Protein AF-E9I3N0-F1 (afdb_monomer_lite)

Sequence (177 aa):
MLNTQIANGLELGPGLLFDRRVNALMELARTVVNWSSDCYSYFKEAERTADGYNIIDVLMDTHNLSVETAMAMAFNMQDRMLMRFVELRDEVLNGPHDKGVEIYIDALEEYTIGGILWCQETQRYRFIDGTTSGRLAYTASGFTRQARGSELSEPIDIPTIAWWWQVGERADQHSRR

InterPro domains:
  IPR008949 Isoprenoid synthase domain superfamily [G3DSA:1.10.600.10] (1-167)
  IPR008949 Isoprenoid synthase domain superfamily [SSF48576] (8-131)

pLDDT: mean 87.44, std 12.61, range [41.31, 97.81]

Organism: Daphnia pulex (NCBI:txid6669)

Secondary structure (DSSP, 8-state):
-HHHHHHTT----HHHHH-HHHHHHHHHHHHHHHHHHHHHHHHHHHHHT----SHHHHHHHHHT--HHHHHHHHHHHHHHHHHHHHHHHHHHHHS---TTHHHHHHHHHHHHHHHHHHHHHSHHHHBTTSSTTS-BS-------S----GGG-SPPS-TTTGGGGGSTHHHHHHTT-

Foldseek 3Di:
DVVLCVVVVHPDDPQCVPAVLNVLLLVLLVVLLQLLLLLLQVQLCCVPPVPQPHQQSVQCVVVVDDSVVSSVVSVLLNLLSVVLSVVSLCLAVVDDDDPCSVSSSVSSVCSNLVSNVCSLDALNRQASVSDPPHDGPDHRPDDDPDRPPPVSLQADPDVVSSCSNCDGPSVVVVVVD

Structure (mmCIF, N/CA/C/O backbone):
data_AF-E9I3N0-F1
#
_entry.id   AF-E9I3N0-F1
#
loop_
_atom_site.group_PDB
_atom_site.id
_atom_site.type_symbol
_atom_site.label_atom_id
_atom_site.label_alt_id
_atom_site.label_comp_id
_atom_site.label_asym_id
_atom_site.label_entity_id
_atom_site.label_seq_id
_atom_site.pdbx_PDB_ins_code
_atom_site.Cartn_x
_atom_site.Cartn_y
_atom_site.Cartn_z
_atom_site.occupancy
_atom_site.B_iso_or_equiv
_atom_site.auth_seq_id
_atom_site.auth_comp_id
_atom_site.auth_asym_id
_atom_site.auth_atom_id
_atom_site.pdbx_PDB_model_num
ATOM 1 N N . MET A 1 1 ? 2.987 -10.741 12.480 1.00 56.41 1 MET A N 1
ATOM 2 C CA . MET A 1 1 ? 3.000 -9.371 13.032 1.00 56.41 1 MET A CA 1
ATOM 3 C C . MET A 1 1 ? 3.284 -9.327 14.535 1.00 56.41 1 MET A C 1
ATOM 5 O O . MET A 1 1 ? 2.955 -8.357 15.200 1.00 56.41 1 MET A O 1
ATOM 9 N N . LEU A 1 2 ? 3.979 -10.346 15.052 1.00 56.84 2 LEU A N 1
ATOM 10 C CA . LEU A 1 2 ? 4.382 -10.424 16.453 1.00 56.84 2 LEU A CA 1
ATOM 11 C C . LEU A 1 2 ? 5.373 -9.302 16.829 1.00 56.84 2 LEU A C 1
ATOM 13 O O . LEU A 1 2 ? 5.354 -8.810 17.945 1.00 56.84 2 LEU A O 1
ATOM 17 N N . ASN A 1 3 ? 6.195 -8.833 15.883 1.00 59.03 3 ASN A N 1
ATOM 18 C CA . ASN A 1 3 ? 7.247 -7.850 16.166 1.00 59.03 3 ASN A CA 1
ATOM 19 C C . ASN A 1 3 ? 6.714 -6.452 16.505 1.00 59.03 3 ASN A C 1
ATOM 21 O O . ASN A 1 3 ? 7.247 -5.827 17.410 1.00 59.03 3 ASN A O 1
ATOM 25 N N . THR A 1 4 ? 5.656 -5.978 15.841 1.00 59.03 4 THR A N 1
ATOM 26 C CA . THR A 1 4 ? 5.014 -4.690 16.166 1.00 59.03 4 THR A CA 1
ATOM 27 C C . THR A 1 4 ? 4.380 -4.718 17.557 1.00 59.03 4 THR A C 1
ATOM 29 O O . THR A 1 4 ? 4.399 -3.732 18.285 1.00 59.03 4 THR A O 1
ATOM 32 N N . GLN A 1 5 ? 3.853 -5.882 17.941 1.00 60.31 5 GLN A N 1
ATOM 33 C CA . GLN A 1 5 ? 3.248 -6.120 19.249 1.00 60.31 5 GLN A CA 1
ATOM 34 C C . GLN A 1 5 ? 4.326 -6.140 20.336 1.00 60.31 5 GLN A C 1
ATOM 36 O O . GLN A 1 5 ? 4.223 -5.427 21.325 1.00 60.31 5 GLN A O 1
ATOM 41 N N . ILE A 1 6 ? 5.410 -6.885 20.102 1.00 59.88 6 ILE A N 1
ATOM 42 C CA . ILE A 1 6 ? 6.559 -6.975 21.008 1.00 59.88 6 ILE A CA 1
ATOM 43 C C . ILE A 1 6 ? 7.249 -5.615 21.171 1.00 59.88 6 ILE A C 1
ATOM 45 O O . ILE A 1 6 ? 7.541 -5.222 22.296 1.00 59.88 6 ILE A O 1
ATOM 49 N N . ALA A 1 7 ? 7.498 -4.889 20.076 1.00 60.12 7 ALA A N 1
ATOM 50 C CA . ALA A 1 7 ? 8.204 -3.607 20.107 1.00 60.12 7 ALA A CA 1
ATOM 51 C C . ALA A 1 7 ? 7.454 -2.537 20.914 1.00 60.12 7 ALA A C 1
ATOM 53 O O . ALA A 1 7 ? 8.088 -1.721 21.575 1.00 60.12 7 ALA A O 1
ATOM 54 N N . ASN A 1 8 ? 6.120 -2.588 20.906 1.00 61.62 8 ASN A N 1
ATOM 55 C CA . ASN A 1 8 ? 5.263 -1.658 21.639 1.00 61.62 8 ASN A CA 1
ATOM 56 C C . ASN A 1 8 ? 4.753 -2.215 22.980 1.00 61.62 8 ASN A C 1
ATOM 58 O O . ASN A 1 8 ? 3.935 -1.574 23.634 1.00 61.62 8 ASN A O 1
ATOM 62 N N . GLY A 1 9 ? 5.201 -3.408 23.394 1.00 62.34 9 GLY A N 1
ATOM 63 C CA . GLY A 1 9 ? 4.726 -4.059 24.621 1.00 62.34 9 GLY A CA 1
ATOM 64 C C . GLY A 1 9 ? 3.217 -4.338 24.631 1.00 62.34 9 GLY A C 1
ATOM 65 O O . GLY A 1 9 ? 2.601 -4.349 25.694 1.00 62.34 9 GLY A O 1
ATOM 66 N N . LEU A 1 10 ? 2.610 -4.524 23.456 1.00 67.62 10 LEU A N 1
ATOM 67 C CA . LEU A 1 10 ? 1.177 -4.745 23.301 1.00 67.62 10 LEU A CA 1
ATOM 68 C C . LEU A 1 10 ? 0.825 -6.213 23.563 1.00 67.62 10 LEU A C 1
ATOM 70 O O . LEU A 1 10 ? 1.172 -7.094 22.775 1.00 67.62 10 LEU A O 1
ATOM 74 N N . GLU A 1 11 ? 0.044 -6.468 24.611 1.00 66.38 11 GLU A N 1
ATOM 75 C CA . GLU A 1 11 ? -0.795 -7.665 24.676 1.00 66.38 11 GLU A CA 1
ATOM 76 C C . GLU A 1 11 ? -2.067 -7.403 23.867 1.00 66.38 11 GLU A C 1
ATOM 78 O O . GLU A 1 11 ? -2.976 -6.700 24.314 1.00 66.38 11 GLU A O 1
ATOM 83 N N . LEU A 1 12 ? -2.133 -7.939 22.646 1.00 67.81 12 LEU A N 1
ATOM 84 C CA . LEU A 1 12 ? -3.345 -7.820 21.843 1.00 67.81 12 LEU A CA 1
ATOM 85 C C . LEU A 1 12 ? -4.434 -8.730 22.413 1.00 67.81 12 LEU A C 1
ATOM 87 O O . LEU A 1 12 ? -4.318 -9.957 22.387 1.00 67.81 12 LEU A O 1
ATOM 91 N N . GLY A 1 13 ? -5.507 -8.116 22.908 1.00 69.69 13 GLY A N 1
ATOM 92 C CA . GLY A 1 13 ? -6.691 -8.838 23.351 1.00 69.69 13 GLY A CA 1
ATOM 93 C C . GLY A 1 13 ? -7.410 -9.555 22.194 1.00 69.69 13 GLY A C 1
ATOM 94 O O . GLY A 1 13 ? -7.254 -9.176 21.029 1.00 69.69 13 GLY A O 1
ATOM 95 N N . PRO A 1 14 ? -8.248 -10.567 22.491 1.00 72.88 14 PRO A N 1
ATOM 96 C CA . PRO A 1 14 ? -9.008 -11.298 21.477 1.00 72.88 14 PRO A CA 1
ATOM 97 C C . PRO A 1 14 ? -9.875 -10.402 20.586 1.00 72.88 14 PRO A C 1
ATOM 99 O O . PRO A 1 14 ? -9.971 -10.663 19.393 1.00 72.88 14 PRO A O 1
ATOM 102 N N . GLY A 1 15 ? -10.490 -9.345 21.128 1.00 74.06 15 GLY A N 1
ATOM 103 C CA . GLY A 1 15 ? -11.369 -8.477 20.339 1.00 74.06 15 GLY A CA 1
ATOM 104 C C . GLY A 1 15 ? -10.624 -7.718 19.240 1.00 74.06 15 GLY A C 1
ATOM 105 O O . GLY A 1 15 ? -11.111 -7.669 18.116 1.00 74.06 15 GLY A O 1
ATOM 106 N N . LEU A 1 16 ? -9.389 -7.275 19.491 1.00 76.81 16 LEU A N 1
ATOM 107 C CA . LEU A 1 16 ? -8.522 -6.696 18.461 1.00 76.81 16 LEU A CA 1
ATOM 108 C C . LEU A 1 16 ? -8.110 -7.736 17.405 1.00 76.81 16 LEU A C 1
ATOM 110 O O . LEU A 1 16 ? -8.170 -7.449 16.212 1.00 76.81 16 LEU A O 1
ATOM 114 N N . LEU A 1 17 ? -7.740 -8.956 17.816 1.00 75.56 17 LEU A N 1
ATOM 115 C CA . LEU A 1 17 ? -7.350 -10.027 16.883 1.00 75.56 17 LEU A CA 1
ATOM 116 C C . LEU A 1 17 ? -8.512 -10.508 15.998 1.00 75.56 17 LEU A C 1
ATOM 118 O O . LEU A 1 17 ? -8.296 -10.885 14.845 1.00 75.56 17 LEU A O 1
ATOM 122 N N . PHE A 1 18 ? -9.736 -10.507 16.526 1.00 84.81 18 PHE A N 1
ATOM 123 C CA . PHE A 1 18 ? -10.930 -10.956 15.810 1.00 84.81 18 PHE A CA 1
ATOM 124 C C . PHE A 1 18 ? -11.678 -9.829 15.083 1.00 84.81 18 PHE A C 1
ATOM 126 O O . PHE A 1 18 ? -12.588 -10.120 14.303 1.00 84.81 18 PHE A O 1
ATOM 133 N N . ASP A 1 19 ? -11.297 -8.561 15.264 1.00 90.06 19 ASP A N 1
ATOM 134 C CA . ASP A 1 19 ? -11.890 -7.457 14.510 1.00 90.06 19 ASP A CA 1
ATOM 135 C C . ASP A 1 19 ? -11.455 -7.523 13.036 1.00 90.06 19 ASP A C 1
ATOM 137 O O . ASP A 1 19 ? -10.286 -7.356 12.671 1.00 90.06 19 ASP A O 1
ATOM 141 N N . ARG A 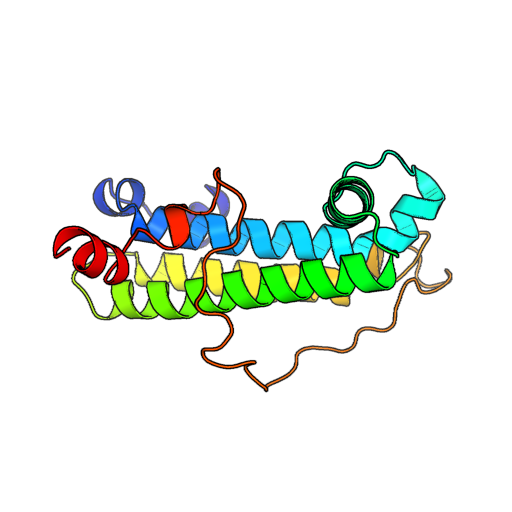1 20 ? -12.419 -7.773 12.144 1.00 93.62 20 ARG A N 1
ATOM 142 C CA . ARG A 1 20 ? -12.174 -7.856 10.696 1.00 93.62 20 ARG A CA 1
ATOM 143 C C . ARG A 1 20 ? -11.679 -6.539 10.100 1.00 93.62 20 ARG A C 1
ATOM 145 O O . ARG A 1 20 ? -10.967 -6.575 9.101 1.00 93.62 20 ARG A O 1
ATOM 152 N N . ARG A 1 21 ? -12.037 -5.397 10.693 1.00 94.88 21 ARG A N 1
ATOM 153 C CA . ARG A 1 21 ? 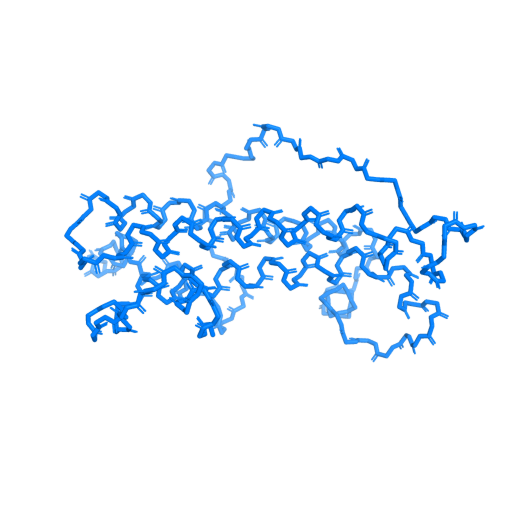-11.572 -4.073 10.259 1.00 94.88 21 ARG A CA 1
ATOM 154 C C . ARG A 1 21 ? -10.077 -3.932 10.523 1.00 94.88 21 ARG A C 1
ATOM 156 O O . ARG A 1 21 ? -9.326 -3.568 9.625 1.00 94.88 21 ARG A O 1
ATOM 163 N N . VAL A 1 22 ? -9.637 -4.323 11.719 1.00 93.38 22 VAL A N 1
ATOM 164 C CA . VAL A 1 22 ? -8.219 -4.311 12.111 1.00 93.38 22 VAL A CA 1
ATOM 165 C C . VAL A 1 22 ? -7.402 -5.281 11.252 1.00 93.38 22 VAL A C 1
ATOM 167 O O . VAL A 1 22 ? -6.324 -4.929 10.778 1.00 93.38 22 VAL A O 1
ATOM 170 N N . ASN A 1 23 ? -7.940 -6.470 10.964 1.00 93.44 23 ASN A N 1
ATOM 171 C CA . ASN A 1 23 ? -7.298 -7.416 10.047 1.00 93.44 23 ASN A CA 1
ATOM 172 C C . ASN A 1 23 ? -7.178 -6.868 8.612 1.00 93.44 23 ASN A C 1
ATOM 174 O O . ASN A 1 23 ? -6.144 -7.055 7.974 1.00 93.44 23 ASN A O 1
ATOM 178 N N . ALA A 1 24 ? -8.189 -6.156 8.106 1.00 96.44 24 ALA A N 1
ATOM 179 C CA . ALA A 1 24 ? -8.102 -5.516 6.794 1.00 96.44 24 ALA A CA 1
ATOM 180 C C . ALA A 1 24 ? -7.042 -4.401 6.768 1.00 96.44 24 ALA A C 1
ATOM 182 O O . ALA A 1 24 ? -6.245 -4.358 5.836 1.00 96.44 24 ALA A O 1
ATOM 183 N N . LEU A 1 25 ? -6.969 -3.547 7.801 1.00 96.69 25 LEU A N 1
ATOM 184 C CA . LEU A 1 25 ? -5.915 -2.524 7.931 1.00 96.69 25 LEU A CA 1
ATOM 185 C C . LEU A 1 25 ? -4.518 -3.151 7.900 1.00 96.69 25 LEU A C 1
ATOM 187 O O . LEU A 1 25 ? -3.632 -2.697 7.176 1.00 96.69 25 LEU A O 1
ATOM 191 N N . MET A 1 26 ? -4.345 -4.237 8.650 1.00 95.75 26 MET A N 1
ATOM 192 C CA . MET A 1 26 ? -3.115 -5.013 8.681 1.00 95.75 26 MET A CA 1
ATOM 193 C C . MET A 1 26 ? -2.714 -5.530 7.288 1.00 95.75 26 MET A C 1
ATOM 195 O O . MET A 1 26 ? -1.556 -5.395 6.877 1.00 95.75 26 MET A O 1
ATOM 199 N N . GLU A 1 27 ? -3.643 -6.168 6.575 1.00 97.31 27 GLU A N 1
ATOM 200 C CA . GLU A 1 27 ? -3.375 -6.742 5.255 1.00 97.31 27 GLU A CA 1
ATOM 201 C C . GLU A 1 27 ? -3.130 -5.672 4.188 1.00 97.31 27 GLU A C 1
ATOM 203 O O . GLU A 1 27 ? -2.213 -5.835 3.379 1.00 97.31 27 GLU A O 1
ATOM 208 N N . LEU A 1 28 ? -3.871 -4.561 4.226 1.00 97.75 28 LEU A N 1
ATOM 209 C CA . LEU A 1 28 ? -3.660 -3.397 3.362 1.00 97.75 28 LEU A CA 1
ATOM 210 C C . LEU A 1 28 ? -2.236 -2.848 3.525 1.00 97.75 28 LEU A C 1
ATOM 212 O O . LEU A 1 28 ? -1.496 -2.774 2.543 1.00 97.75 28 LEU A O 1
ATOM 216 N N . ALA A 1 29 ? -1.822 -2.544 4.761 1.00 97.56 29 ALA A N 1
ATOM 217 C CA . ALA A 1 29 ? -0.486 -2.027 5.066 1.00 97.56 29 ALA A CA 1
ATOM 218 C C . ALA A 1 29 ? 0.621 -2.961 4.549 1.00 97.56 29 ALA A C 1
ATOM 220 O O . ALA A 1 29 ? 1.550 -2.542 3.855 1.00 97.56 29 ALA A O 1
ATOM 221 N N . ARG A 1 30 ? 0.499 -4.265 4.828 1.00 96.00 30 ARG A N 1
ATOM 222 C CA . ARG A 1 30 ? 1.472 -5.270 4.377 1.00 96.00 30 ARG A CA 1
ATOM 223 C C . ARG A 1 30 ? 1.532 -5.385 2.861 1.00 96.00 30 ARG A C 1
ATOM 225 O O . ARG A 1 30 ? 2.624 -5.505 2.307 1.00 96.00 30 ARG A O 1
ATOM 232 N N . THR A 1 31 ? 0.380 -5.381 2.203 1.00 97.81 31 THR A N 1
ATOM 233 C CA . THR A 1 31 ? 0.312 -5.547 0.750 1.00 97.81 31 THR A CA 1
ATOM 234 C C . THR A 1 31 ? 0.910 -4.341 0.043 1.00 97.81 31 THR A C 1
ATOM 236 O O . THR A 1 31 ? 1.710 -4.527 -0.870 1.00 97.81 31 THR A O 1
ATOM 239 N N . VAL A 1 32 ? 0.625 -3.123 0.517 1.00 97.50 32 VAL A N 1
ATOM 240 C CA . VAL A 1 32 ? 1.243 -1.898 -0.007 1.00 97.50 32 VAL A CA 1
ATOM 241 C C . VAL A 1 32 ? 2.765 -1.961 0.113 1.00 97.50 32 VAL A C 1
ATOM 243 O O . VAL A 1 32 ? 3.450 -1.763 -0.886 1.00 97.50 32 VAL A O 1
ATOM 246 N N . VAL A 1 33 ? 3.308 -2.298 1.289 1.00 97.62 33 VAL A N 1
ATOM 247 C CA . VAL A 1 33 ? 4.769 -2.395 1.478 1.00 97.62 33 VAL A CA 1
ATOM 248 C C . VAL A 1 33 ? 5.383 -3.476 0.585 1.00 97.62 33 VAL A C 1
ATOM 250 O O . VAL A 1 33 ? 6.439 -3.256 -0.007 1.00 97.62 33 VAL A O 1
ATOM 253 N N . ASN A 1 34 ? 4.722 -4.629 0.452 1.00 97.12 34 ASN A N 1
ATOM 254 C CA . ASN A 1 34 ? 5.197 -5.714 -0.402 1.00 97.12 34 ASN A CA 1
ATOM 255 C C . ASN A 1 34 ? 5.238 -5.299 -1.881 1.00 97.12 34 ASN A C 1
ATOM 257 O O . ASN A 1 34 ? 6.277 -5.398 -2.523 1.00 97.12 34 ASN A O 1
ATOM 261 N N . TRP A 1 35 ? 4.138 -4.757 -2.406 1.00 97.38 35 TRP A N 1
ATOM 262 C CA . TRP A 1 35 ? 4.065 -4.324 -3.805 1.00 97.38 35 TRP A CA 1
ATOM 263 C C . TRP A 1 35 ? 4.937 -3.100 -4.089 1.00 97.38 35 TRP A C 1
ATOM 265 O O . TRP A 1 35 ? 5.477 -2.972 -5.183 1.00 97.38 35 TRP A O 1
ATOM 275 N N . SER A 1 36 ? 5.147 -2.221 -3.106 1.00 96.19 36 SER A N 1
ATOM 276 C CA . SER A 1 36 ? 6.173 -1.181 -3.193 1.00 96.19 36 SER A CA 1
ATOM 277 C C . SER A 1 36 ? 7.564 -1.796 -3.361 1.00 96.19 36 SER A C 1
ATOM 279 O O . SER A 1 36 ? 8.301 -1.385 -4.256 1.00 96.19 36 SER A O 1
ATOM 281 N N . SER A 1 37 ? 7.924 -2.801 -2.554 1.00 96.06 37 SER A N 1
ATOM 282 C CA . SER A 1 37 ? 9.206 -3.502 -2.697 1.00 96.06 37 SER A CA 1
ATOM 283 C C . SER A 1 37 ? 9.354 -4.130 -4.084 1.00 96.06 37 SER A C 1
ATOM 285 O O . SER A 1 37 ? 10.428 -4.010 -4.671 1.0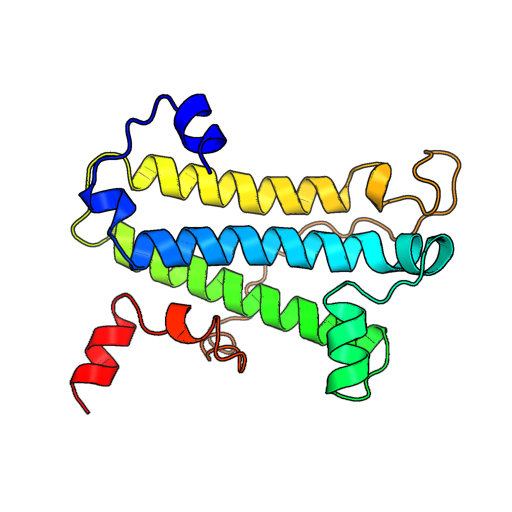0 96.06 37 SER A O 1
ATOM 287 N N . ASP A 1 38 ? 8.304 -4.737 -4.638 1.00 96.38 38 ASP A N 1
ATOM 288 C CA . ASP A 1 38 ? 8.308 -5.258 -6.011 1.00 96.38 38 ASP A CA 1
ATOM 289 C C . ASP A 1 38 ? 8.599 -4.146 -7.031 1.00 96.38 38 ASP A C 1
ATOM 291 O O . ASP A 1 38 ? 9.533 -4.273 -7.820 1.00 96.38 38 ASP A O 1
ATOM 295 N N . CYS A 1 39 ? 7.889 -3.011 -6.964 1.00 95.56 39 CYS A N 1
ATOM 296 C CA . CYS A 1 39 ? 8.117 -1.876 -7.866 1.00 95.56 39 CYS A CA 1
ATOM 297 C C . CYS A 1 39 ? 9.559 -1.346 -7.794 1.00 95.56 39 CYS A C 1
ATOM 299 O O . CYS A 1 39 ? 10.200 -1.142 -8.823 1.00 95.56 39 CYS A O 1
ATOM 301 N N . TYR A 1 40 ? 10.088 -1.119 -6.586 1.00 95.50 40 TYR A N 1
ATOM 302 C CA . TYR A 1 40 ? 11.439 -0.567 -6.412 1.00 95.50 40 TYR A CA 1
ATOM 303 C C . TYR A 1 40 ? 12.544 -1.592 -6.686 1.00 95.50 40 TYR A C 1
ATOM 305 O O . TYR A 1 40 ? 13.667 -1.213 -7.008 1.00 95.50 40 TYR A O 1
ATOM 313 N N . SER A 1 41 ? 12.266 -2.890 -6.552 1.00 94.50 41 SER A N 1
ATOM 314 C CA . SER A 1 41 ? 13.242 -3.941 -6.859 1.00 94.50 41 SER A CA 1
ATOM 315 C C . SER A 1 41 ? 13.210 -4.396 -8.316 1.00 94.50 41 SER A C 1
ATOM 317 O O . SER A 1 41 ? 14.195 -4.976 -8.766 1.00 94.50 41 SER A O 1
ATOM 319 N N . TYR A 1 42 ? 12.148 -4.087 -9.066 1.00 94.75 42 TYR A N 1
ATOM 320 C CA . TYR A 1 42 ? 11.892 -4.644 -10.394 1.00 94.75 42 TYR A CA 1
ATOM 321 C C . TYR A 1 42 ? 13.117 -4.637 -11.316 1.00 94.75 42 TYR A C 1
ATOM 323 O O . TYR A 1 42 ? 13.590 -5.691 -11.731 1.00 94.75 42 TYR A O 1
ATOM 331 N N . PHE A 1 43 ? 13.697 -3.462 -11.576 1.00 91.56 43 PHE A N 1
ATOM 332 C CA . PHE A 1 43 ? 14.802 -3.336 -12.531 1.00 91.56 43 PHE A CA 1
ATOM 333 C C . PHE A 1 43 ? 16.055 -4.118 -12.129 1.00 91.56 43 PHE A C 1
ATOM 335 O O . PHE A 1 43 ? 16.745 -4.647 -12.995 1.00 91.56 43 PHE A O 1
ATOM 342 N N . LYS A 1 44 ? 16.357 -4.225 -10.829 1.00 90.31 44 LYS A N 1
ATOM 343 C CA . LYS A 1 44 ? 17.528 -4.991 -10.386 1.00 90.31 44 LYS A CA 1
ATOM 344 C C . LYS A 1 44 ? 17.287 -6.501 -10.420 1.00 90.31 44 LYS A C 1
ATOM 346 O O . LYS A 1 44 ? 18.211 -7.251 -10.723 1.00 90.31 44 LYS A O 1
ATOM 351 N N . GLU A 1 45 ? 16.070 -6.954 -10.119 1.00 90.44 45 GLU A N 1
ATOM 352 C CA . GLU A 1 45 ? 15.730 -8.382 -10.130 1.00 90.44 45 GLU A CA 1
ATOM 353 C C . GLU A 1 45 ? 15.556 -8.885 -11.572 1.00 90.44 45 GLU A C 1
ATOM 355 O O . GLU A 1 45 ? 16.008 -9.985 -11.895 1.00 90.44 45 GLU A O 1
ATOM 360 N N . ALA A 1 46 ? 15.034 -8.045 -12.472 1.00 88.62 46 ALA A N 1
ATOM 361 C CA . ALA A 1 46 ? 14.975 -8.317 -13.907 1.00 88.62 46 ALA A CA 1
ATOM 362 C C . ALA A 1 46 ? 16.369 -8.545 -14.526 1.00 88.62 46 ALA A C 1
ATOM 364 O O . ALA A 1 46 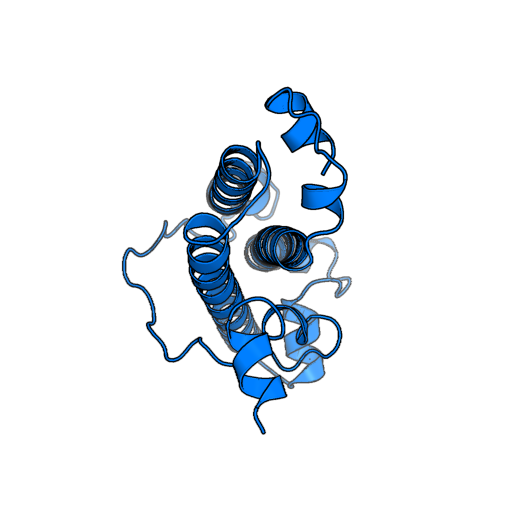? 16.511 -9.331 -15.458 1.00 88.62 46 ALA A O 1
ATOM 365 N N . GLU A 1 47 ? 17.416 -7.904 -13.996 1.00 86.56 47 GLU A N 1
ATOM 366 C CA . GLU A 1 47 ? 18.796 -8.113 -14.456 1.00 86.56 47 GLU A CA 1
ATOM 367 C C . GLU A 1 47 ? 19.496 -9.315 -13.799 1.00 86.56 47 GLU A C 1
ATOM 369 O O . GLU A 1 47 ? 20.472 -9.830 -14.349 1.00 86.56 47 GLU A O 1
ATOM 374 N N . ARG A 1 48 ? 19.039 -9.767 -12.622 1.00 78.56 48 ARG A N 1
ATOM 375 C CA . ARG A 1 48 ? 19.709 -10.826 -11.845 1.00 78.56 48 ARG A CA 1
ATOM 376 C C . ARG A 1 48 ? 19.085 -12.207 -11.999 1.00 78.56 48 ARG A C 1
ATOM 378 O O . ARG A 1 48 ? 19.825 -13.181 -12.127 1.00 78.56 48 ARG A O 1
ATOM 385 N N . THR A 1 49 ? 17.765 -12.298 -11.891 1.00 78.62 49 THR A N 1
ATOM 386 C CA . THR A 1 49 ? 17.024 -13.563 -11.758 1.00 78.62 49 THR A CA 1
ATOM 387 C C . THR A 1 49 ? 15.956 -13.714 -12.826 1.00 78.62 49 THR A C 1
ATOM 389 O O . THR A 1 49 ? 15.863 -14.798 -13.394 1.00 78.62 49 THR A O 1
ATOM 392 N N . ALA A 1 50 ? 15.196 -12.649 -13.115 1.00 75.94 50 ALA A N 1
ATOM 393 C CA . ALA A 1 50 ? 14.095 -12.654 -14.086 1.00 75.94 50 ALA A CA 1
ATOM 394 C C . ALA A 1 50 ? 13.150 -13.870 -13.938 1.00 75.94 50 ALA A C 1
ATOM 396 O O . ALA A 1 50 ? 12.772 -14.505 -14.921 1.00 75.94 50 ALA A O 1
ATOM 397 N N . ASP A 1 51 ? 12.806 -14.231 -12.698 1.00 79.94 51 ASP A N 1
ATOM 398 C CA . ASP A 1 51 ? 12.022 -15.432 -12.380 1.00 79.94 51 ASP A CA 1
ATOM 399 C C . ASP A 1 51 ? 10.497 -15.218 -12.432 1.00 79.94 51 ASP A C 1
ATOM 401 O O . ASP A 1 51 ? 9.744 -16.188 -12.346 1.00 79.94 51 ASP A O 1
ATOM 405 N N . GLY A 1 52 ? 10.044 -13.974 -12.624 1.00 80.81 52 GLY A N 1
ATOM 406 C CA . GLY A 1 52 ? 8.635 -13.625 -12.820 1.00 80.81 52 GLY A CA 1
ATOM 407 C C . GLY A 1 52 ? 7.818 -13.473 -11.533 1.00 80.81 52 GLY A C 1
ATOM 408 O O . GLY A 1 52 ? 6.599 -13.318 -11.602 1.00 80.81 52 GLY A O 1
ATOM 409 N N . TYR A 1 53 ? 8.439 -13.528 -10.348 1.00 88.88 53 TYR A N 1
ATOM 410 C CA . TYR A 1 53 ? 7.717 -13.517 -9.068 1.00 88.88 53 TYR A CA 1
ATOM 411 C C . TYR A 1 53 ? 7.577 -12.114 -8.464 1.00 88.88 53 TYR A C 1
ATOM 413 O O . TYR A 1 53 ? 8.084 -11.840 -7.378 1.00 88.88 53 TYR A O 1
ATOM 421 N N . ASN A 1 54 ? 6.870 -11.220 -9.154 1.00 94.62 54 ASN A N 1
ATOM 422 C CA . ASN A 1 54 ? 6.519 -9.893 -8.639 1.00 94.62 54 ASN A CA 1
ATOM 423 C C . ASN A 1 54 ? 5.233 -9.363 -9.293 1.00 94.62 54 ASN A C 1
ATOM 425 O O . ASN A 1 54 ? 4.809 -9.843 -10.346 1.00 94.62 54 ASN A O 1
ATOM 429 N N . ILE A 1 55 ? 4.612 -8.353 -8.678 1.00 96.06 55 ILE A N 1
ATOM 430 C CA . ILE A 1 55 ? 3.357 -7.780 -9.189 1.00 96.06 55 ILE A CA 1
ATOM 431 C C . ILE A 1 55 ? 3.482 -7.193 -10.605 1.00 96.06 55 ILE A C 1
ATOM 433 O O . ILE A 1 55 ? 2.506 -7.218 -11.349 1.00 96.06 55 ILE A O 1
ATOM 437 N N . ILE A 1 56 ? 4.654 -6.691 -11.011 1.00 97.19 56 ILE A N 1
ATOM 438 C CA . ILE A 1 56 ? 4.839 -6.080 -12.336 1.00 97.19 56 ILE A CA 1
ATOM 439 C C . ILE A 1 56 ? 4.749 -7.143 -13.428 1.00 97.19 56 ILE A C 1
ATOM 441 O O . ILE A 1 56 ? 3.954 -6.982 -14.351 1.00 97.19 56 ILE A O 1
ATOM 445 N N . ASP A 1 57 ? 5.478 -8.251 -13.287 1.00 96.06 57 ASP A N 1
ATOM 446 C CA . ASP A 1 57 ? 5.442 -9.345 -14.263 1.00 96.06 57 ASP A CA 1
ATOM 447 C C . ASP A 1 57 ? 4.053 -9.996 -14.331 1.00 96.06 57 ASP A C 1
ATOM 449 O O . ASP A 1 57 ? 3.549 -10.263 -15.423 1.00 96.06 57 ASP A O 1
ATOM 453 N N . VAL A 1 58 ? 3.375 -10.158 -13.186 1.00 95.75 58 VAL A N 1
ATOM 454 C CA . VAL A 1 58 ? 1.986 -10.653 -13.147 1.00 95.75 58 VAL A CA 1
ATOM 455 C C . VAL A 1 58 ? 1.045 -9.729 -13.923 1.00 95.75 58 VAL A C 1
ATOM 457 O O . VAL A 1 58 ? 0.219 -10.211 -14.698 1.00 95.75 58 VAL A O 1
ATOM 460 N N . LEU A 1 59 ? 1.153 -8.409 -13.747 1.00 96.94 59 LEU A N 1
ATOM 461 C CA . LEU A 1 59 ? 0.310 -7.443 -14.459 1.00 96.94 59 LEU A CA 1
ATOM 462 C C . LEU A 1 59 ? 0.629 -7.397 -15.957 1.00 96.94 59 LEU A C 1
ATOM 464 O O . LEU A 1 59 ? -0.291 -7.275 -16.767 1.00 96.94 59 LEU A O 1
ATOM 468 N N . MET A 1 60 ? 1.906 -7.510 -16.331 1.00 96.69 60 MET A N 1
ATOM 469 C CA . MET A 1 60 ? 2.322 -7.593 -17.730 1.00 96.69 60 MET A CA 1
ATOM 470 C C . MET A 1 60 ? 1.720 -8.816 -18.419 1.00 96.69 60 MET A C 1
ATOM 472 O O . MET A 1 60 ? 1.130 -8.659 -19.484 1.00 96.69 60 MET A O 1
ATOM 476 N N . ASP A 1 61 ? 1.813 -9.996 -17.803 1.00 95.94 61 ASP A N 1
ATOM 477 C CA . ASP A 1 61 ? 1.281 -11.243 -18.362 1.00 95.94 61 ASP A CA 1
ATOM 478 C C . ASP A 1 61 ? -0.257 -11.243 -18.402 1.00 95.94 61 ASP A C 1
ATOM 480 O O . ASP A 1 61 ? -0.867 -11.500 -19.440 1.00 95.94 61 ASP A O 1
ATOM 484 N N .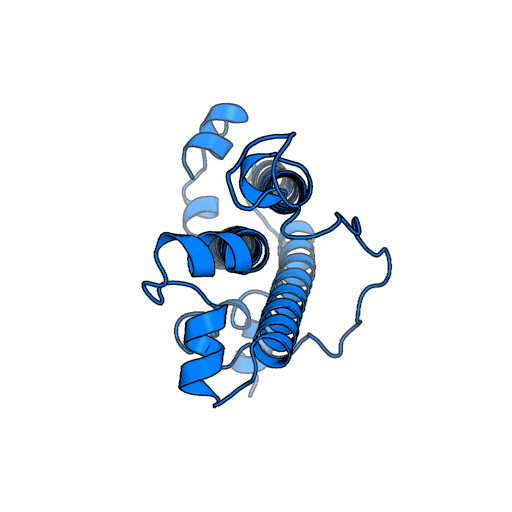 THR A 1 62 ? -0.901 -10.845 -17.300 1.00 95.62 62 THR A N 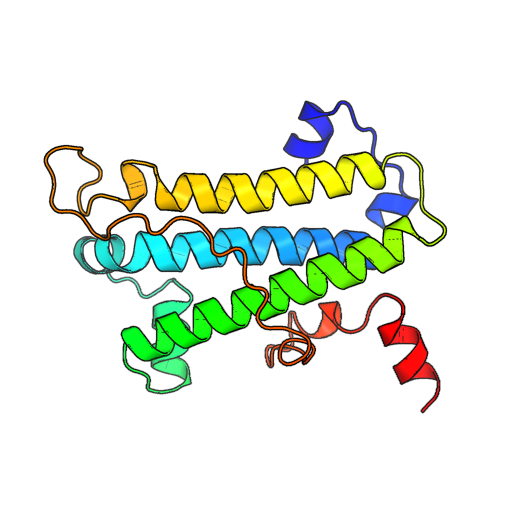1
ATOM 485 C CA . THR A 1 62 ? -2.369 -10.878 -17.161 1.00 95.62 62 THR A CA 1
ATOM 486 C C . THR A 1 62 ? -3.071 -9.898 -18.103 1.00 95.62 62 THR A C 1
ATOM 488 O O . THR A 1 62 ? -4.155 -10.186 -18.613 1.00 95.62 62 THR A O 1
ATOM 491 N N . HIS A 1 63 ? -2.479 -8.721 -18.325 1.00 95.75 63 HIS A N 1
ATOM 492 C CA . HIS A 1 63 ? -3.116 -7.625 -19.060 1.00 95.75 63 HIS A CA 1
ATOM 493 C C . HIS A 1 63 ? -2.407 -7.266 -20.377 1.00 95.75 63 HIS A C 1
ATOM 495 O O . HIS A 1 63 ? -2.834 -6.327 -21.050 1.00 95.75 63 HIS A O 1
ATOM 501 N N . ASN A 1 64 ? -1.359 -8.004 -20.764 1.00 97.00 64 ASN A N 1
ATOM 502 C CA . ASN A 1 64 ? -0.532 -7.746 -21.949 1.00 97.00 64 ASN A CA 1
ATOM 503 C C . ASN A 1 64 ? -0.010 -6.294 -22.002 1.00 97.00 64 ASN A C 1
ATOM 505 O O . ASN A 1 64 ? -0.201 -5.568 -22.982 1.00 97.00 64 ASN A O 1
ATOM 509 N N . LEU A 1 65 ? 0.601 -5.855 -20.899 1.00 97.44 65 LEU A N 1
ATOM 510 C CA . LEU A 1 65 ? 1.051 -4.476 -20.692 1.00 97.44 65 LEU A CA 1
ATOM 511 C C . LEU A 1 65 ? 2.555 -4.314 -20.920 1.00 97.44 65 LEU A C 1
ATOM 513 O O . LEU A 1 65 ? 3.337 -5.240 -20.715 1.00 97.44 65 LEU A O 1
ATOM 517 N N . SER A 1 66 ? 2.973 -3.093 -21.271 1.00 97.44 66 SER A N 1
ATOM 518 C CA . SER A 1 66 ? 4.379 -2.704 -21.130 1.00 97.44 66 SER A CA 1
ATOM 519 C C . SER A 1 66 ? 4.759 -2.598 -19.651 1.00 97.44 66 SER A C 1
ATOM 521 O O . SER A 1 66 ? 3.894 -2.384 -18.797 1.00 97.44 66 SER A O 1
ATOM 523 N N . VAL A 1 67 ? 6.059 -2.663 -19.357 1.00 95.75 67 VAL A N 1
ATOM 524 C CA . VAL A 1 67 ? 6.599 -2.479 -18.001 1.00 95.75 67 VAL A CA 1
ATOM 525 C C . VAL A 1 67 ? 6.124 -1.154 -17.392 1.00 95.75 67 VAL A C 1
ATOM 527 O O . VAL A 1 67 ? 5.685 -1.113 -16.245 1.00 95.75 67 VAL A O 1
ATOM 530 N N . GLU A 1 68 ? 6.160 -0.057 -18.155 1.00 95.69 68 GLU A N 1
ATOM 531 C CA . GLU A 1 68 ? 5.743 1.267 -17.677 1.00 95.69 68 GLU A CA 1
ATOM 532 C C . GLU A 1 68 ? 4.254 1.296 -17.322 1.00 95.69 68 GLU A C 1
ATOM 534 O O . GLU A 1 68 ? 3.860 1.874 -16.308 1.00 95.69 68 GLU A O 1
ATOM 539 N N . THR A 1 69 ? 3.425 0.648 -18.143 1.00 97.50 69 THR A N 1
ATOM 540 C CA . THR A 1 69 ? 1.975 0.600 -17.928 1.00 97.50 69 THR A CA 1
ATOM 541 C C . THR A 1 69 ? 1.627 -0.298 -16.740 1.00 97.50 69 THR A C 1
ATOM 543 O O . THR A 1 69 ? 0.781 0.069 -15.925 1.00 97.50 69 THR A O 1
ATOM 546 N N . ALA A 1 70 ? 2.324 -1.427 -16.584 1.00 97.50 70 ALA A N 1
ATOM 547 C CA . ALA A 1 70 ? 2.192 -2.308 -15.427 1.00 97.50 70 ALA A CA 1
ATOM 548 C C . ALA A 1 70 ? 2.626 -1.611 -14.125 1.00 97.50 70 ALA A C 1
ATOM 550 O O . ALA A 1 70 ? 1.904 -1.675 -13.132 1.00 97.50 70 ALA A O 1
ATOM 551 N N . MET A 1 71 ? 3.734 -0.859 -14.135 1.00 96.00 71 MET A N 1
ATOM 552 C CA . MET A 1 71 ? 4.141 -0.028 -12.994 1.00 96.00 71 MET A CA 1
ATOM 553 C C . MET A 1 71 ? 3.092 1.030 -12.646 1.00 96.00 71 MET A C 1
ATOM 555 O O . MET A 1 71 ? 2.731 1.179 -11.478 1.00 96.00 71 MET A O 1
ATOM 559 N N . ALA A 1 72 ? 2.563 1.748 -13.640 1.00 94.69 72 ALA A N 1
ATOM 560 C CA . ALA A 1 72 ? 1.518 2.744 -13.411 1.00 94.69 72 ALA A CA 1
ATOM 561 C C . ALA A 1 72 ? 0.254 2.118 -12.794 1.00 94.69 72 ALA A C 1
ATOM 563 O O . ALA A 1 72 ? -0.331 2.687 -11.868 1.00 94.69 72 ALA A O 1
ATOM 564 N N . MET A 1 73 ? -0.132 0.929 -13.265 1.00 95.62 73 MET A N 1
ATOM 565 C CA . MET A 1 73 ? -1.252 0.161 -12.723 1.00 95.62 73 MET A CA 1
ATOM 566 C C . MET A 1 73 ? -0.982 -0.314 -11.289 1.00 95.62 73 MET A C 1
ATOM 568 O O . MET A 1 73 ? -1.841 -0.137 -10.425 1.00 95.62 73 MET A O 1
ATOM 572 N N . ALA A 1 74 ? 0.216 -0.828 -10.997 1.00 96.38 74 ALA A N 1
ATOM 573 C CA . ALA A 1 74 ? 0.611 -1.241 -9.651 1.00 96.38 74 ALA A CA 1
ATOM 574 C C . ALA A 1 74 ? 0.585 -0.068 -8.655 1.00 96.38 74 ALA A C 1
ATOM 576 O O . ALA A 1 74 ? 0.063 -0.213 -7.548 1.00 96.38 74 ALA A O 1
ATOM 577 N N . PHE A 1 75 ? 1.085 1.111 -9.044 1.00 93.38 75 PHE A N 1
ATOM 578 C CA . PHE A 1 75 ? 1.002 2.311 -8.204 1.00 93.38 75 PHE A CA 1
ATOM 579 C C . PHE A 1 75 ? -0.441 2.782 -8.009 1.00 93.38 75 PHE A C 1
ATOM 581 O O . PHE A 1 75 ? -0.811 3.144 -6.897 1.00 93.38 75 PHE A O 1
ATOM 588 N N . ASN A 1 76 ? -1.288 2.720 -9.043 1.00 92.69 76 ASN A N 1
ATOM 589 C CA . ASN A 1 76 ? -2.710 3.033 -8.889 1.00 92.69 76 ASN A CA 1
ATOM 590 C C . ASN A 1 76 ? -3.398 2.092 -7.886 1.00 92.69 76 ASN A C 1
ATOM 592 O O . ASN A 1 76 ? -4.155 2.551 -7.034 1.00 92.69 76 ASN A O 1
ATOM 596 N N . MET A 1 77 ? -3.108 0.790 -7.938 1.00 94.88 77 MET A N 1
ATOM 597 C CA . MET A 1 77 ? -3.627 -0.162 -6.957 1.00 94.88 77 MET A CA 1
ATOM 598 C C . MET A 1 77 ? -3.137 0.149 -5.535 1.00 94.88 77 MET A C 1
ATOM 600 O O . MET A 1 77 ? -3.928 0.102 -4.595 1.00 94.88 77 MET A O 1
ATOM 604 N N . GLN A 1 78 ? -1.862 0.510 -5.369 1.00 94.31 78 GLN A N 1
ATOM 605 C CA . GLN A 1 78 ? -1.315 0.927 -4.073 1.00 94.31 78 GLN A CA 1
ATOM 606 C C . GLN A 1 78 ? -2.007 2.181 -3.532 1.00 94.31 78 GLN A C 1
ATOM 608 O O . GLN A 1 78 ? -2.382 2.199 -2.361 1.00 94.31 78 GLN A O 1
ATOM 613 N N . ASP A 1 79 ? -2.272 3.178 -4.378 1.00 92.31 79 ASP A N 1
ATOM 614 C CA . ASP A 1 79 ? -3.004 4.377 -3.966 1.00 92.31 79 ASP A CA 1
ATOM 615 C C . ASP A 1 79 ? -4.430 4.044 -3.494 1.00 92.31 79 ASP A C 1
ATOM 617 O O . ASP A 1 79 ? -4.898 4.597 -2.498 1.00 92.31 79 ASP A O 1
ATOM 621 N N . ARG A 1 80 ? -5.121 3.112 -4.167 1.00 93.19 80 ARG A N 1
ATOM 622 C CA . ARG A 1 80 ? -6.458 2.635 -3.757 1.00 93.19 80 ARG A CA 1
ATOM 623 C C . ARG A 1 80 ? -6.420 1.926 -2.410 1.00 93.19 80 ARG A C 1
ATOM 625 O O . ARG A 1 80 ? -7.285 2.164 -1.570 1.00 93.19 80 ARG A O 1
ATOM 632 N N . MET A 1 81 ? -5.411 1.085 -2.182 1.00 94.94 81 MET A N 1
ATOM 633 C CA . MET A 1 81 ? -5.214 0.421 -0.891 1.00 94.94 81 MET A CA 1
ATOM 634 C C . MET A 1 81 ? -4.915 1.426 0.226 1.00 94.94 81 MET A C 1
ATOM 636 O O . MET A 1 81 ? -5.507 1.329 1.297 1.00 94.94 81 MET A O 1
ATOM 640 N N . LEU A 1 82 ? -4.055 2.418 -0.022 1.00 93.44 82 LEU A N 1
ATOM 641 C CA . LEU A 1 82 ? -3.747 3.475 0.946 1.00 93.44 82 LEU A CA 1
ATOM 642 C C . LEU A 1 82 ? -4.973 4.337 1.260 1.00 93.44 82 LEU A C 1
ATOM 644 O O . LEU A 1 82 ? -5.227 4.630 2.426 1.00 93.44 82 LEU A O 1
ATOM 648 N N . MET A 1 83 ? -5.769 4.692 0.248 1.00 92.31 83 MET A N 1
ATOM 649 C CA . MET A 1 83 ? -7.028 5.406 0.464 1.00 92.31 83 MET A CA 1
ATOM 650 C C . MET A 1 83 ? -7.983 4.577 1.325 1.00 92.31 83 MET A C 1
ATOM 652 O O . MET A 1 83 ? -8.512 5.082 2.314 1.00 92.31 83 MET A O 1
ATOM 656 N N . ARG A 1 84 ? -8.154 3.284 1.012 1.00 94.00 84 ARG A N 1
ATOM 657 C CA . ARG A 1 84 ? -9.016 2.414 1.821 1.00 94.00 84 ARG A CA 1
ATOM 658 C C . ARG A 1 84 ? -8.493 2.244 3.245 1.00 94.00 84 ARG A C 1
ATOM 660 O O . ARG A 1 84 ? -9.303 2.194 4.166 1.00 94.00 84 ARG A O 1
ATOM 667 N N . PHE A 1 85 ? -7.175 2.176 3.434 1.00 95.12 85 PHE A N 1
ATOM 668 C CA . PHE A 1 85 ? -6.560 2.130 4.758 1.00 95.12 85 PHE A CA 1
ATOM 669 C C . PHE A 1 85 ? -6.932 3.373 5.573 1.00 95.12 85 PHE A C 1
ATOM 671 O O . PHE A 1 85 ? -7.416 3.230 6.689 1.00 95.12 85 PHE A O 1
ATOM 678 N N . VAL A 1 86 ? -6.767 4.573 5.005 1.00 93.62 86 VAL A N 1
ATOM 679 C CA . VAL A 1 86 ? -7.088 5.843 5.679 1.00 93.62 86 VAL A CA 1
ATOM 680 C C . VAL A 1 86 ? -8.568 5.920 6.052 1.00 93.62 86 VAL A C 1
ATOM 682 O O . VAL A 1 86 ? -8.890 6.221 7.198 1.00 93.62 86 VAL A O 1
ATOM 685 N N . GLU A 1 87 ? -9.467 5.589 5.123 1.00 93.00 87 GLU A N 1
ATOM 686 C CA . GLU A 1 87 ? -10.908 5.570 5.397 1.00 93.00 87 GLU A CA 1
ATOM 687 C C . GLU A 1 87 ? -11.259 4.597 6.530 1.00 93.00 87 GLU A C 1
ATOM 689 O O . GLU A 1 87 ? -11.888 4.978 7.513 1.00 93.00 87 GLU A O 1
ATOM 694 N N . LEU A 1 88 ? -10.825 3.338 6.418 1.00 95.50 88 LEU A N 1
ATOM 695 C CA . LEU A 1 88 ? -11.158 2.304 7.395 1.00 95.50 88 LEU A CA 1
ATOM 696 C C . LEU A 1 88 ? -10.532 2.588 8.766 1.00 95.50 88 LEU A C 1
ATOM 698 O O . LEU A 1 88 ? -11.129 2.268 9.792 1.00 95.50 88 LEU A O 1
ATOM 702 N N . ARG A 1 89 ? -9.344 3.195 8.794 1.00 95.81 89 ARG A N 1
ATOM 703 C CA . ARG A 1 89 ? -8.693 3.657 10.018 1.00 95.81 89 ARG A CA 1
ATOM 704 C C . ARG A 1 89 ? -9.579 4.671 10.726 1.00 95.81 89 ARG A C 1
ATOM 706 O O . ARG A 1 89 ? -9.861 4.498 11.908 1.00 95.81 89 ARG A O 1
ATOM 713 N N . ASP A 1 90 ? -10.038 5.690 10.006 1.00 95.38 90 ASP A N 1
ATOM 714 C CA . ASP A 1 90 ? -10.880 6.741 10.575 1.00 95.38 90 ASP A CA 1
ATOM 715 C C . ASP A 1 90 ? -12.215 6.168 11.073 1.00 95.38 90 ASP A C 1
ATOM 717 O O . ASP A 1 90 ? -12.661 6.516 12.164 1.00 95.38 90 ASP A O 1
ATOM 721 N N . GLU A 1 91 ? -12.819 5.228 10.338 1.00 94.81 91 GLU A N 1
ATOM 722 C CA . GLU A 1 91 ? -14.020 4.495 10.772 1.00 94.81 91 GLU A CA 1
ATOM 723 C C . GLU A 1 91 ? -13.784 3.724 12.093 1.00 94.81 91 GLU A C 1
ATOM 725 O O . GLU A 1 91 ? -14.627 3.733 12.993 1.00 94.81 91 GLU A O 1
ATOM 730 N N . VAL A 1 92 ? -12.637 3.047 12.233 1.00 94.38 92 VAL A N 1
ATOM 731 C CA . VAL A 1 92 ? -12.289 2.275 13.441 1.00 94.38 92 VAL A CA 1
ATOM 732 C C . VAL A 1 92 ? -12.022 3.191 14.634 1.00 94.38 92 VAL A C 1
ATOM 734 O O . VAL A 1 92 ? -12.555 2.939 15.715 1.00 94.38 92 VAL A O 1
ATOM 737 N N . LEU A 1 93 ? -11.230 4.249 14.442 1.00 94.75 93 LEU A N 1
ATOM 738 C CA . LEU A 1 93 ? -10.832 5.169 15.510 1.00 94.75 93 LEU A CA 1
ATOM 739 C C . LEU A 1 93 ? -11.994 6.042 16.001 1.00 94.75 93 LEU A C 1
ATOM 741 O O . LEU A 1 93 ? -12.070 6.343 17.190 1.00 94.75 93 LEU A O 1
ATOM 745 N N . ASN A 1 94 ? -12.927 6.408 15.118 1.00 95.19 94 ASN A N 1
ATOM 746 C CA . ASN A 1 94 ? -14.127 7.161 15.499 1.00 95.19 94 ASN A CA 1
ATOM 747 C C . ASN A 1 94 ? -15.235 6.273 16.096 1.00 95.19 94 ASN A C 1
ATOM 749 O O . ASN A 1 94 ? -16.175 6.784 16.710 1.00 95.19 94 ASN A O 1
ATOM 753 N N . GLY A 1 95 ? -15.155 4.954 15.904 1.00 90.81 95 GLY A N 1
ATOM 754 C CA . GLY A 1 95 ? -16.107 3.982 16.434 1.00 90.81 95 GLY A CA 1
ATOM 755 C C . GLY A 1 95 ? -15.648 3.321 17.742 1.00 90.81 95 GLY A C 1
ATOM 756 O O . GLY A 1 95 ? -14.527 3.532 18.201 1.00 90.81 95 GLY A O 1
ATOM 757 N N . PRO A 1 96 ? -16.492 2.465 18.350 1.00 88.44 96 PRO A N 1
ATOM 758 C CA . PRO A 1 96 ? -16.078 1.630 19.473 1.00 88.44 96 PRO A CA 1
ATOM 759 C C . PRO A 1 96 ? -14.946 0.674 19.072 1.00 88.44 96 PRO A C 1
ATOM 761 O O . PRO A 1 96 ? -15.056 -0.055 18.075 1.00 88.44 96 PRO A O 1
ATOM 764 N N . HIS A 1 97 ? -13.885 0.652 19.874 1.00 88.38 97 HIS A N 1
ATOM 765 C CA . HIS A 1 97 ? -12.720 -0.201 19.672 1.00 88.38 97 HIS A CA 1
ATOM 766 C C . HIS A 1 97 ? -12.058 -0.577 21.008 1.00 88.38 97 HIS A C 1
ATOM 768 O O . HIS A 1 97 ? -12.241 0.087 22.031 1.00 88.38 97 HIS A O 1
ATOM 774 N N . ASP A 1 98 ? -11.305 -1.675 20.997 1.00 85.12 98 ASP A N 1
ATOM 775 C CA . ASP A 1 98 ? -10.597 -2.184 22.171 1.00 85.12 98 ASP A CA 1
ATOM 776 C C . ASP A 1 98 ? -9.368 -1.337 22.526 1.00 85.12 98 ASP A C 1
ATOM 778 O O . ASP A 1 98 ? -8.768 -0.657 21.689 1.00 85.12 98 ASP A O 1
ATOM 782 N N . LYS A 1 99 ? -8.921 -1.451 23.782 1.00 81.88 99 LYS A N 1
ATOM 783 C CA . LYS A 1 99 ? -7.651 -0.860 24.219 1.00 81.88 99 LYS A CA 1
ATOM 784 C C . LYS A 1 99 ? -6.496 -1.379 23.353 1.00 81.88 99 LYS A C 1
ATOM 786 O O . LYS A 1 99 ? -6.357 -2.584 23.163 1.00 81.88 99 LYS A O 1
ATOM 791 N N . GLY A 1 100 ? -5.647 -0.468 22.881 1.00 84.50 100 GLY A N 1
ATOM 792 C CA . GLY A 1 100 ? -4.458 -0.789 22.084 1.00 84.50 100 GLY A CA 1
ATOM 793 C C . GLY A 1 100 ? -4.669 -0.774 20.567 1.00 84.50 100 GLY A C 1
ATOM 794 O O . GLY A 1 100 ? -3.678 -0.859 19.845 1.00 84.50 100 GLY A O 1
ATOM 795 N N . VAL A 1 101 ? -5.907 -0.612 20.076 1.00 89.06 101 VAL A N 1
ATOM 796 C CA . VAL A 1 101 ? -6.175 -0.446 18.635 1.00 89.06 101 VAL A CA 1
ATOM 797 C C . VAL A 1 101 ? -5.464 0.787 18.076 1.00 89.06 101 VAL A C 1
ATOM 799 O O . VAL A 1 101 ? -4.831 0.674 17.034 1.00 89.06 101 VAL A O 1
ATOM 802 N N . GLU A 1 102 ? -5.494 1.914 18.793 1.00 90.81 102 GLU A N 1
ATOM 803 C CA . GLU A 1 102 ? -4.793 3.153 18.414 1.00 90.81 102 GLU A CA 1
ATOM 804 C C . GLU A 1 102 ? -3.293 2.910 18.185 1.00 90.81 102 GLU A C 1
ATOM 806 O O . GLU A 1 102 ? -2.800 3.082 17.077 1.00 90.81 102 GLU A O 1
ATOM 811 N N . ILE A 1 103 ? -2.592 2.379 19.194 1.00 88.81 103 ILE A N 1
ATOM 812 C CA . ILE A 1 103 ? -1.145 2.103 19.123 1.00 88.81 103 ILE A CA 1
ATOM 813 C C . ILE A 1 103 ? -0.825 1.114 17.995 1.00 88.81 103 ILE A C 1
ATOM 815 O O . ILE A 1 103 ? 0.198 1.222 17.320 1.00 88.81 103 ILE A O 1
ATOM 819 N N . TYR A 1 104 ? -1.681 0.111 17.796 1.00 90.00 104 TYR A N 1
ATOM 820 C CA . TYR A 1 104 ? -1.478 -0.864 16.734 1.00 90.00 104 TYR A CA 1
ATOM 821 C C . TYR A 1 104 ? -1.631 -0.235 15.345 1.00 90.00 104 TYR A C 1
ATOM 823 O O . TYR A 1 104 ? -0.813 -0.508 14.468 1.00 90.00 104 TYR A O 1
ATOM 831 N N . ILE A 1 105 ? -2.639 0.618 15.158 1.00 93.44 105 ILE A N 1
ATOM 832 C CA . ILE A 1 105 ? -2.859 1.374 13.925 1.00 93.44 105 ILE A CA 1
ATOM 833 C C . ILE A 1 105 ? -1.690 2.322 13.653 1.00 93.44 105 ILE A C 1
ATOM 835 O O . ILE A 1 105 ? -1.153 2.278 12.548 1.00 93.44 105 ILE A O 1
ATOM 839 N N . ASP A 1 106 ? -1.244 3.093 14.646 1.00 93.44 106 ASP A N 1
ATOM 840 C CA . ASP A 1 106 ? -0.089 3.991 14.510 1.00 93.44 106 ASP A CA 1
ATOM 841 C C . ASP A 1 106 ? 1.141 3.216 14.024 1.00 93.44 106 ASP A C 1
ATOM 843 O O . ASP A 1 106 ? 1.826 3.600 13.076 1.00 93.44 106 ASP A O 1
ATOM 847 N N . ALA A 1 107 ? 1.373 2.037 14.598 1.00 93.19 107 ALA A N 1
ATOM 848 C CA . ALA A 1 107 ? 2.493 1.201 14.203 1.00 93.19 107 ALA A CA 1
ATOM 849 C C . ALA A 1 107 ? 2.336 0.586 12.793 1.00 93.19 107 ALA A C 1
ATOM 851 O O . ALA A 1 107 ? 3.340 0.294 12.136 1.00 93.19 107 ALA A O 1
ATOM 852 N N . LEU A 1 108 ? 1.107 0.387 12.298 1.00 95.00 108 LEU A N 1
ATOM 853 C CA . LEU A 1 108 ? 0.857 0.019 10.897 1.00 95.00 108 LEU A CA 1
ATOM 854 C C . LEU A 1 108 ? 1.159 1.184 9.948 1.00 95.00 108 LEU A C 1
ATOM 856 O O . LEU A 1 108 ? 1.704 0.952 8.865 1.00 95.00 108 LEU A O 1
ATOM 860 N N . GLU A 1 109 ? 0.849 2.420 10.340 1.00 95.69 109 GLU A N 1
ATOM 861 C CA . GLU A 1 109 ? 1.202 3.614 9.566 1.00 95.69 109 GLU A CA 1
ATOM 862 C C . GLU A 1 109 ? 2.716 3.777 9.470 1.00 95.69 109 GLU A C 1
ATOM 864 O O . GLU A 1 109 ? 3.251 3.892 8.365 1.00 95.69 109 GLU A O 1
ATOM 869 N N . GLU A 1 110 ? 3.413 3.692 10.607 1.00 95.25 110 GLU A N 1
ATOM 870 C CA . GLU A 1 110 ? 4.874 3.748 10.683 1.00 95.25 110 GLU A CA 1
ATOM 871 C C . GLU A 1 110 ? 5.532 2.636 9.863 1.00 95.25 110 GLU A C 1
ATOM 873 O O . GLU A 1 110 ? 6.473 2.887 9.105 1.00 95.25 110 GLU A O 1
ATOM 878 N N . TYR A 1 111 ? 5.012 1.408 9.959 1.00 95.69 111 TYR A N 1
ATOM 879 C CA . TYR A 1 111 ? 5.467 0.289 9.139 1.00 95.69 111 TYR A CA 1
ATOM 880 C C . TYR A 1 111 ? 5.289 0.573 7.644 1.00 95.69 111 TYR A C 1
ATOM 882 O O . TYR A 1 111 ? 6.194 0.297 6.854 1.00 95.69 111 TYR A O 1
ATOM 890 N N . THR A 1 112 ? 4.150 1.149 7.256 1.00 96.00 112 THR A N 1
ATOM 891 C CA . THR A 1 112 ? 3.838 1.435 5.853 1.00 96.00 112 THR A CA 1
ATOM 892 C C . THR A 1 112 ? 4.774 2.498 5.291 1.00 96.00 112 THR A C 1
ATOM 894 O O . THR A 1 112 ? 5.483 2.243 4.315 1.00 96.00 112 THR A O 1
ATOM 897 N N . ILE A 1 113 ? 4.846 3.673 5.926 1.00 95.31 113 ILE A N 1
ATOM 898 C CA . ILE A 1 113 ? 5.706 4.761 5.445 1.00 95.31 113 ILE A CA 1
ATOM 899 C C . ILE A 1 113 ? 7.189 4.392 5.541 1.00 95.31 113 ILE A C 1
ATOM 901 O O . ILE A 1 113 ? 7.948 4.646 4.605 1.00 95.31 113 ILE A O 1
ATOM 905 N N . GLY A 1 114 ? 7.600 3.738 6.631 1.00 95.94 114 GLY A N 1
ATOM 906 C CA . GLY A 1 114 ? 8.972 3.291 6.848 1.00 95.94 114 GLY A CA 1
ATOM 907 C C . GLY A 1 114 ? 9.406 2.235 5.835 1.00 95.94 114 GLY A C 1
ATOM 908 O O . GLY A 1 114 ? 10.515 2.312 5.308 1.00 95.94 114 GLY A O 1
ATOM 909 N N . GLY A 1 115 ? 8.523 1.292 5.499 1.00 96.19 115 GLY A N 1
ATOM 910 C CA . GLY A 1 115 ? 8.771 0.280 4.475 1.00 96.19 115 GLY A CA 1
ATOM 911 C C . GLY A 1 115 ? 8.993 0.892 3.093 1.00 96.19 115 GLY A C 1
ATOM 912 O O . GLY A 1 115 ? 9.955 0.537 2.408 1.00 96.19 115 GLY A O 1
ATOM 913 N N . ILE A 1 116 ? 8.159 1.859 2.700 1.00 95.88 116 ILE A N 1
ATOM 914 C CA . ILE A 1 116 ? 8.296 2.536 1.403 1.00 95.88 116 ILE A CA 1
ATOM 915 C C . ILE A 1 116 ? 9.548 3.424 1.377 1.00 95.88 116 ILE A C 1
ATOM 917 O O . ILE A 1 116 ? 10.303 3.378 0.407 1.00 95.88 116 ILE A O 1
ATOM 921 N N . LEU A 1 117 ? 9.823 4.177 2.450 1.00 96.00 117 LEU A N 1
ATOM 922 C CA . LEU A 1 117 ? 11.056 4.963 2.599 1.00 96.00 117 LEU A CA 1
ATOM 923 C C . LEU A 1 117 ? 12.304 4.087 2.482 1.00 96.00 117 LEU A C 1
ATOM 925 O O . LEU A 1 117 ? 13.257 4.440 1.792 1.00 96.00 117 LEU A O 1
ATOM 929 N N . TRP A 1 118 ? 12.296 2.925 3.133 1.00 96.00 118 TRP A N 1
ATOM 930 C CA . TRP A 1 118 ? 13.400 1.978 3.063 1.00 96.00 118 TRP A CA 1
ATOM 931 C C . TRP A 1 118 ? 13.612 1.455 1.638 1.00 96.00 118 TRP A C 1
ATOM 933 O O . TRP A 1 118 ? 14.759 1.363 1.185 1.00 96.00 118 TRP A O 1
ATOM 943 N N . CYS A 1 119 ? 12.526 1.188 0.906 1.00 95.25 119 CYS A N 1
ATOM 944 C CA . CYS A 1 119 ? 12.606 0.867 -0.514 1.00 95.25 119 CYS A CA 1
ATOM 945 C C . CYS A 1 119 ? 13.187 2.042 -1.311 1.00 95.25 119 CYS A C 1
ATOM 947 O O . CYS A 1 119 ? 14.082 1.830 -2.111 1.00 95.25 119 CYS A O 1
ATOM 949 N N . GLN A 1 120 ? 12.768 3.287 -1.074 1.00 94.25 120 GLN A N 1
ATOM 950 C CA . GLN A 1 120 ? 13.280 4.445 -1.819 1.00 94.25 120 GLN A CA 1
ATOM 951 C C . GLN A 1 120 ? 14.764 4.739 -1.560 1.00 94.25 120 GLN A C 1
ATOM 953 O O . GLN A 1 120 ? 15.482 5.085 -2.497 1.00 94.25 120 GLN A O 1
ATOM 958 N N . GLU A 1 121 ? 15.227 4.609 -0.315 1.00 93.00 121 GLU A N 1
ATOM 959 C CA . GLU A 1 121 ? 16.501 5.202 0.108 1.00 93.00 121 GLU A CA 1
ATOM 960 C C . GLU A 1 121 ? 17.659 4.217 0.248 1.00 93.00 121 GLU A C 1
ATOM 962 O O . GLU A 1 121 ? 18.826 4.614 0.178 1.00 93.00 121 GLU A O 1
ATOM 967 N N . THR A 1 122 ? 17.387 2.926 0.442 1.00 94.06 122 THR A N 1
ATOM 968 C CA . THR A 1 122 ? 18.475 1.995 0.745 1.00 94.06 122 THR A CA 1
ATOM 969 C C . THR A 1 122 ? 19.219 1.495 -0.481 1.00 94.06 122 THR A C 1
ATOM 971 O O . THR A 1 122 ? 18.677 1.332 -1.575 1.00 94.06 122 THR A O 1
ATOM 974 N N . GLN A 1 123 ? 20.499 1.183 -0.263 1.00 93.75 123 GLN A N 1
ATOM 975 C CA . GLN A 1 123 ? 21.404 0.689 -1.301 1.00 93.75 123 GLN A CA 1
ATOM 976 C C . GLN A 1 123 ? 20.854 -0.559 -1.999 1.00 93.75 123 GLN A C 1
ATOM 978 O O . GLN A 1 123 ? 21.012 -0.704 -3.207 1.00 93.75 123 GLN A O 1
ATOM 983 N N . ARG A 1 124 ? 20.148 -1.412 -1.242 1.00 91.62 124 ARG A N 1
ATOM 984 C CA . ARG A 1 124 ? 19.525 -2.651 -1.721 1.00 91.62 124 ARG A CA 1
ATOM 985 C C . ARG A 1 124 ? 18.620 -2.447 -2.937 1.00 91.62 124 ARG A C 1
ATOM 987 O O . ARG A 1 124 ? 18.519 -3.372 -3.740 1.00 91.62 124 ARG A O 1
ATOM 994 N N . TYR A 1 125 ? 17.929 -1.315 -3.021 1.00 93.50 125 TYR A N 1
ATOM 995 C CA . TYR A 1 125 ? 16.959 -1.037 -4.080 1.00 93.50 125 TYR A CA 1
ATOM 996 C C . TYR A 1 125 ? 17.468 0.021 -5.051 1.00 93.50 125 TYR A C 1
ATOM 998 O O . TYR A 1 125 ? 17.308 -0.127 -6.258 1.00 93.50 125 TYR A O 1
ATOM 1006 N N . ARG A 1 126 ? 18.149 1.056 -4.541 1.00 94.06 126 ARG A N 1
ATOM 1007 C CA . ARG A 1 126 ? 18.620 2.176 -5.362 1.00 94.06 126 ARG A CA 1
ATOM 1008 C C . ARG A 1 126 ? 19.627 1.775 -6.429 1.00 94.06 126 ARG A C 1
ATOM 1010 O O . ARG A 1 126 ? 19.708 2.455 -7.449 1.00 94.06 126 ARG A O 1
ATOM 1017 N N . PHE A 1 127 ? 20.395 0.714 -6.201 1.00 93.69 127 PHE A N 1
ATOM 1018 C CA . PHE A 1 127 ? 21.459 0.275 -7.096 1.00 93.69 127 PHE A CA 1
ATOM 1019 C C . PHE A 1 127 ? 21.191 -1.132 -7.614 1.00 93.69 127 PHE A C 1
ATOM 1021 O O . PHE A 1 127 ? 20.808 -2.017 -6.849 1.00 93.69 127 PHE A O 1
ATOM 1028 N N . ILE A 1 128 ? 21.458 -1.344 -8.903 1.00 92.62 128 ILE A N 1
ATOM 1029 C CA . ILE A 1 128 ? 21.254 -2.633 -9.580 1.00 92.62 128 ILE A CA 1
ATOM 1030 C C . ILE A 1 128 ? 22.040 -3.765 -8.900 1.00 92.62 128 ILE A C 1
ATOM 1032 O O . ILE A 1 128 ? 21.537 -4.874 -8.733 1.00 92.62 128 ILE A O 1
ATOM 1036 N N . ASP A 1 129 ? 23.264 -3.479 -8.460 1.00 90.19 129 ASP A N 1
ATOM 1037 C CA . ASP A 1 129 ? 24.151 -4.440 -7.796 1.00 90.19 129 ASP A CA 1
ATOM 1038 C C . ASP A 1 129 ? 24.140 -4.338 -6.259 1.00 90.19 129 ASP A C 1
ATOM 1040 O O . ASP A 1 129 ? 24.826 -5.105 -5.582 1.00 90.19 129 ASP A O 1
ATOM 1044 N N . GLY A 1 130 ? 23.359 -3.411 -5.695 1.00 87.81 130 GLY A N 1
ATOM 1045 C CA . GLY A 1 130 ? 23.310 -3.148 -4.257 1.00 87.81 130 GLY A CA 1
ATOM 1046 C C . GLY A 1 130 ? 24.521 -2.396 -3.689 1.00 87.81 130 GLY A C 1
ATOM 1047 O O . GLY A 1 130 ? 24.655 -2.329 -2.467 1.00 87.81 130 GLY A O 1
ATOM 1048 N N . THR A 1 131 ? 25.397 -1.835 -4.529 1.00 89.38 131 THR A N 1
ATOM 1049 C CA . THR A 1 131 ? 26.601 -1.096 -4.115 1.00 89.38 131 THR A CA 1
ATOM 1050 C C . THR A 1 131 ? 26.485 0.395 -4.426 1.00 89.38 131 THR A C 1
ATOM 1052 O O . THR A 1 131 ? 25.919 0.787 -5.439 1.00 89.38 131 THR A O 1
ATOM 1055 N N . THR A 1 132 ? 27.066 1.262 -3.592 1.00 88.06 132 THR A N 1
ATOM 1056 C CA . THR A 1 132 ? 26.987 2.727 -3.781 1.00 88.06 132 THR A CA 1
ATOM 1057 C C . THR A 1 132 ? 27.739 3.251 -5.004 1.00 88.06 132 THR A C 1
ATOM 1059 O O . THR A 1 132 ? 27.501 4.379 -5.428 1.00 88.06 132 THR A O 1
ATOM 1062 N N . SER A 1 133 ? 28.650 2.453 -5.561 1.00 90.94 133 SER A N 1
ATOM 1063 C CA . SER A 1 133 ? 29.363 2.731 -6.811 1.00 90.94 133 SER A CA 1
ATOM 1064 C C . SER A 1 133 ? 28.652 2.183 -8.051 1.00 90.94 133 SER A C 1
ATOM 1066 O O . SER A 1 133 ? 29.106 2.437 -9.166 1.00 90.94 133 SER A O 1
ATOM 1068 N N . GLY A 1 134 ? 27.591 1.396 -7.865 1.00 88.19 134 GLY A N 1
ATOM 1069 C CA . GLY A 1 134 ? 26.864 0.739 -8.940 1.00 88.19 134 GLY A CA 1
ATOM 1070 C C . GLY A 1 134 ? 26.010 1.695 -9.767 1.00 88.19 134 GLY A C 1
ATOM 1071 O O . GLY A 1 134 ? 25.848 2.881 -9.463 1.00 88.19 134 GLY A O 1
ATOM 1072 N N . ARG A 1 135 ? 25.402 1.158 -10.828 1.00 93.62 135 ARG A N 1
ATOM 1073 C CA . ARG A 1 135 ? 24.392 1.888 -11.603 1.00 93.62 135 ARG A CA 1
ATOM 1074 C C . ARG A 1 135 ? 23.109 2.028 -10.783 1.00 93.62 135 ARG A C 1
ATOM 1076 O O . ARG A 1 135 ? 22.632 1.055 -10.198 1.00 93.62 135 ARG A O 1
ATOM 1083 N N . LEU A 1 136 ? 22.534 3.229 -10.790 1.00 94.00 136 LEU A N 1
ATOM 1084 C CA . LEU A 1 136 ? 21.232 3.490 -10.184 1.00 94.00 136 LEU A CA 1
ATOM 1085 C C . LEU A 1 136 ? 20.119 2.770 -10.956 1.00 94.00 136 LEU A C 1
ATOM 1087 O O . LEU A 1 136 ? 20.062 2.853 -12.183 1.00 94.00 136 LEU A O 1
ATOM 1091 N N . ALA A 1 137 ? 19.225 2.107 -10.225 1.00 92.75 137 ALA A N 1
ATOM 1092 C CA . ALA A 1 137 ? 17.976 1.571 -10.759 1.00 92.75 137 ALA A CA 1
ATOM 1093 C C . ALA A 1 137 ? 16.939 2.690 -10.962 1.00 92.75 137 ALA A C 1
ATOM 1095 O O . ALA A 1 137 ? 16.195 2.690 -11.936 1.00 92.75 137 ALA A O 1
ATOM 1096 N N . TYR A 1 138 ? 16.918 3.664 -10.049 1.00 91.94 138 TYR A N 1
ATOM 1097 C CA . TYR A 1 138 ? 16.055 4.844 -10.087 1.00 91.94 138 TYR A CA 1
ATOM 1098 C C . TYR A 1 138 ? 16.627 5.955 -9.194 1.00 91.94 138 TYR A C 1
ATOM 1100 O O . TYR A 1 138 ? 17.521 5.740 -8.368 1.00 91.94 138 TYR A O 1
ATOM 1108 N N . THR A 1 139 ? 16.069 7.156 -9.337 1.00 90.88 139 THR A N 1
ATOM 1109 C CA . THR A 1 139 ? 16.297 8.277 -8.419 1.00 90.88 139 THR A CA 1
ATOM 1110 C C . THR A 1 139 ? 15.105 8.385 -7.479 1.00 90.88 139 THR A C 1
ATOM 1112 O O . THR A 1 139 ? 13.968 8.438 -7.943 1.00 90.88 139 THR A O 1
ATOM 1115 N N . ALA A 1 140 ? 15.350 8.416 -6.167 1.00 86.38 140 ALA A N 1
ATOM 1116 C CA . ALA A 1 140 ? 14.290 8.590 -5.179 1.00 86.38 140 ALA A CA 1
ATOM 1117 C C . ALA A 1 140 ? 13.549 9.917 -5.423 1.00 86.38 140 ALA A C 1
ATOM 1119 O O . ALA A 1 140 ? 14.158 10.987 -5.440 1.00 86.38 140 ALA A O 1
ATOM 1120 N N . SER A 1 141 ? 12.236 9.836 -5.638 1.00 84.12 141 SER A N 1
ATOM 1121 C CA . SER A 1 141 ? 11.365 10.987 -5.914 1.00 84.12 141 SER A CA 1
ATOM 1122 C C . SER A 1 141 ? 10.671 11.537 -4.665 1.00 84.12 141 SER A C 1
ATOM 1124 O O . SER A 1 141 ? 9.963 12.539 -4.750 1.00 84.12 141 SER A O 1
ATOM 1126 N N . GLY A 1 142 ? 10.843 10.877 -3.514 1.00 89.62 142 GLY A N 1
ATOM 1127 C CA . GLY A 1 142 ? 10.110 11.167 -2.285 1.00 89.62 142 GLY A CA 1
ATOM 1128 C C . GLY A 1 142 ? 8.615 10.857 -2.399 1.00 89.62 142 GLY A C 1
ATOM 1129 O O . GLY A 1 142 ? 8.184 10.080 -3.257 1.00 89.62 142 GLY A O 1
ATOM 1130 N N . PHE A 1 143 ? 7.826 11.484 -1.524 1.00 90.38 143 PHE A N 1
ATOM 1131 C CA . PHE A 1 143 ? 6.368 11.364 -1.487 1.00 90.38 143 PHE A CA 1
ATOM 1132 C C . PHE A 1 143 ? 5.699 12.651 -1.954 1.00 90.38 143 PHE A C 1
ATOM 1134 O O . PHE A 1 143 ? 6.115 13.757 -1.601 1.00 90.38 143 PHE A O 1
ATOM 1141 N N . THR A 1 144 ? 4.609 12.502 -2.701 1.00 89.31 144 THR A N 1
ATOM 1142 C CA . THR A 1 144 ? 3.712 13.620 -2.993 1.00 89.31 144 THR A CA 1
ATOM 1143 C C . THR A 1 144 ? 2.820 13.925 -1.790 1.00 89.31 144 THR A C 1
ATOM 1145 O O . THR A 1 144 ? 2.443 13.032 -1.035 1.00 89.31 144 THR A O 1
ATOM 1148 N N . ARG A 1 145 ? 2.448 15.198 -1.624 1.00 84.56 145 ARG A N 1
ATOM 1149 C CA . ARG A 1 145 ? 1.404 15.627 -0.674 1.00 84.56 145 ARG A CA 1
ATOM 1150 C C . ARG A 1 145 ? 0.004 15.602 -1.291 1.00 84.56 145 ARG A C 1
ATOM 1152 O O . ARG A 1 145 ? -0.975 15.856 -0.596 1.00 84.56 145 ARG A O 1
ATOM 1159 N N . GLN A 1 146 ? -0.092 15.359 -2.596 1.00 79.50 146 GLN A N 1
ATOM 1160 C CA . GLN A 1 146 ? -1.354 15.362 -3.317 1.00 79.50 146 GLN A CA 1
ATOM 1161 C C . GLN A 1 146 ? -2.024 13.994 -3.205 1.00 79.50 146 GLN A C 1
ATOM 1163 O O . GLN A 1 146 ? -1.559 13.020 -3.794 1.00 79.50 146 GLN A O 1
ATOM 1168 N N . ALA A 1 147 ? -3.148 13.940 -2.491 1.00 68.62 147 ALA A N 1
ATOM 1169 C CA . ALA A 1 147 ? -4.050 12.802 -2.567 1.00 68.62 147 ALA A CA 1
ATOM 1170 C C . ALA A 1 147 ? -4.747 12.797 -3.936 1.00 68.62 147 ALA A C 1
ATOM 1172 O O . ALA A 1 147 ? -5.206 13.836 -4.412 1.00 68.62 147 ALA A O 1
ATOM 1173 N N . ARG A 1 148 ? -4.863 11.620 -4.555 1.00 71.19 148 ARG A N 1
ATOM 1174 C CA . ARG A 1 148 ? -5.592 11.429 -5.823 1.00 71.19 148 ARG A CA 1
ATOM 1175 C C . ARG A 1 148 ? -7.127 11.431 -5.657 1.00 71.19 148 ARG A C 1
ATOM 1177 O O . ARG A 1 148 ? -7.842 11.305 -6.639 1.00 71.19 148 ARG A O 1
ATOM 1184 N N . GLY A 1 149 ? -7.629 11.657 -4.438 1.00 59.78 149 GLY A N 1
ATOM 1185 C CA . GLY A 1 149 ? -9.049 11.903 -4.154 1.00 59.78 149 GLY A CA 1
ATOM 1186 C C . GLY A 1 149 ? -9.945 10.656 -4.172 1.00 59.78 149 GLY A C 1
ATOM 1187 O O . GLY A 1 149 ? -9.468 9.524 -4.212 1.00 59.78 149 GLY A O 1
ATOM 1188 N N . SER A 1 150 ? -11.265 10.879 -4.125 1.00 59.22 150 SER A N 1
ATOM 1189 C CA . SER A 1 150 ? -12.318 9.848 -4.016 1.00 59.22 150 SER A CA 1
ATOM 1190 C C . SER A 1 150 ? -12.469 8.938 -5.243 1.00 59.22 150 SER A C 1
ATOM 1192 O O . SER A 1 150 ? -13.188 7.939 -5.179 1.00 59.22 150 SER A O 1
ATOM 1194 N N . GLU A 1 151 ? -11.763 9.234 -6.338 1.00 63.25 151 GLU A N 1
ATOM 1195 C CA . GLU A 1 151 ? -11.676 8.395 -7.544 1.00 63.25 151 GLU A CA 1
ATOM 1196 C C . GLU A 1 151 ? -11.052 7.015 -7.263 1.00 63.25 151 GLU A C 1
ATOM 1198 O O . GLU A 1 151 ? -11.171 6.091 -8.063 1.00 63.25 151 GLU A O 1
ATOM 1203 N N . LEU A 1 152 ? -10.414 6.851 -6.100 1.00 71.12 152 LEU A N 1
ATOM 1204 C CA . LEU A 1 152 ? -9.751 5.620 -5.670 1.00 71.12 152 LEU A CA 1
ATOM 1205 C C . LEU A 1 152 ? -10.586 4.758 -4.713 1.00 71.12 152 LEU A C 1
ATOM 1207 O O . LEU A 1 152 ? -10.075 3.798 -4.138 1.00 71.12 152 LEU A O 1
ATOM 1211 N N . SER A 1 153 ? -11.865 5.092 -4.533 1.00 71.56 153 SER A N 1
ATOM 1212 C CA . SER A 1 153 ? -12.747 4.414 -3.580 1.00 71.56 153 SER A CA 1
ATOM 1213 C C . SER A 1 153 ? -13.184 3.015 -4.028 1.00 71.56 153 SER A C 1
ATOM 1215 O O . SER A 1 153 ? -13.609 2.227 -3.183 1.00 71.56 153 SER A O 1
ATOM 1217 N N . GLU A 1 154 ? -13.070 2.679 -5.312 1.00 83.50 154 GLU A N 1
ATOM 1218 C CA . GLU A 1 154 ? -13.532 1.392 -5.837 1.00 83.50 154 GLU A CA 1
ATOM 1219 C C . GLU A 1 154 ? -12.648 0.215 -5.375 1.00 83.50 154 GLU A C 1
ATOM 1221 O O . GLU A 1 154 ? -11.423 0.380 -5.285 1.00 83.50 154 GLU A O 1
ATOM 1226 N N . PRO A 1 155 ? -13.206 -0.995 -5.171 1.00 88.81 155 PRO A N 1
ATOM 1227 C CA . PRO A 1 155 ? -12.434 -2.198 -4.853 1.00 88.81 155 PRO A CA 1
ATOM 1228 C C . PRO A 1 155 ? -11.545 -2.664 -6.004 1.00 88.81 155 PRO A C 1
ATOM 1230 O O . PRO A 1 155 ? -11.952 -2.650 -7.169 1.00 88.81 155 PRO A O 1
ATOM 1233 N N . ILE A 1 156 ? -10.326 -3.103 -5.691 1.00 92.31 156 ILE A N 1
ATOM 1234 C CA . ILE A 1 156 ? -9.461 -3.760 -6.680 1.00 92.31 156 ILE A CA 1
ATOM 1235 C C . ILE A 1 156 ? -10.107 -5.090 -7.087 1.00 92.31 156 ILE A C 1
ATOM 1237 O O . ILE A 1 156 ? -10.546 -5.850 -6.223 1.00 92.31 156 ILE A O 1
ATOM 1241 N N . ASP A 1 157 ? -10.138 -5.374 -8.392 1.00 90.31 157 ASP A N 1
ATOM 1242 C CA . ASP A 1 157 ? -10.727 -6.591 -8.966 1.00 90.31 157 ASP A CA 1
ATOM 1243 C C . ASP A 1 157 ? -9.810 -7.814 -8.779 1.00 90.31 157 ASP A C 1
ATOM 1245 O O . ASP A 1 157 ? -9.282 -8.400 -9.720 1.00 90.31 157 ASP A O 1
ATOM 1249 N N . ILE A 1 158 ? -9.546 -8.147 -7.516 1.00 94.81 158 ILE A N 1
ATOM 1250 C CA . ILE A 1 158 ? -8.813 -9.338 -7.095 1.00 94.81 158 ILE A CA 1
ATOM 1251 C C . ILE A 1 158 ? -9.644 -9.988 -5.978 1.00 94.81 158 ILE A C 1
ATOM 1253 O O . ILE A 1 158 ? -9.674 -9.474 -4.853 1.00 94.81 158 ILE A O 1
ATOM 1257 N N . PRO A 1 159 ? -10.329 -11.117 -6.248 1.00 94.44 159 PRO A N 1
ATOM 1258 C CA . PRO A 1 159 ? -11.319 -11.684 -5.328 1.00 94.44 159 PRO A CA 1
ATOM 1259 C C . PRO A 1 159 ? -10.801 -11.970 -3.914 1.00 94.44 159 PRO A C 1
ATOM 1261 O O . PRO A 1 159 ? -11.539 -11.826 -2.943 1.00 94.44 159 PRO A O 1
ATOM 1264 N N . THR A 1 160 ? -9.529 -12.349 -3.780 1.00 95.31 160 THR A N 1
ATOM 1265 C CA . THR A 1 160 ? -8.916 -12.700 -2.490 1.00 95.31 160 THR A CA 1
ATOM 1266 C C . THR A 1 160 ? -8.676 -11.501 -1.573 1.00 95.31 160 THR A C 1
ATOM 1268 O O . THR A 1 160 ? -8.525 -11.699 -0.371 1.00 95.31 160 THR A O 1
ATOM 1271 N N . ILE A 1 161 ? -8.683 -10.276 -2.105 1.00 96.31 161 ILE A N 1
ATOM 1272 C CA . ILE A 1 161 ? -8.456 -9.037 -1.341 1.00 96.31 161 ILE A CA 1
ATOM 1273 C C . ILE A 1 161 ? -9.627 -8.050 -1.429 1.00 96.31 161 ILE A C 1
ATOM 1275 O O . ILE A 1 161 ? -9.707 -7.104 -0.650 1.00 96.31 161 ILE A O 1
ATOM 1279 N N . ALA A 1 162 ? -10.584 -8.281 -2.335 1.00 94.31 162 ALA A N 1
ATOM 1280 C CA . ALA A 1 162 ? -11.762 -7.429 -2.511 1.00 94.31 162 ALA A CA 1
ATOM 1281 C C . ALA A 1 162 ? -12.576 -7.249 -1.212 1.00 94.31 162 ALA A C 1
ATOM 1283 O O . ALA A 1 162 ? -13.257 -6.238 -1.028 1.00 94.31 162 ALA A O 1
ATOM 1284 N N . TRP A 1 163 ? -12.470 -8.196 -0.275 1.00 95.12 163 TRP A N 1
ATOM 1285 C CA . TRP A 1 163 ? -13.146 -8.144 1.018 1.00 95.12 163 TRP A CA 1
ATOM 1286 C C . TRP A 1 163 ? -12.710 -6.966 1.909 1.00 95.12 163 TRP A C 1
ATOM 1288 O O . TRP A 1 163 ? -13.481 -6.573 2.784 1.00 95.12 163 TRP A O 1
ATOM 1298 N N . TRP A 1 164 ? -11.539 -6.351 1.689 1.00 96.31 164 TRP A N 1
ATOM 1299 C CA . TRP A 1 164 ? -11.103 -5.165 2.447 1.00 96.31 164 TRP A CA 1
ATOM 1300 C C . TRP A 1 164 ? -12.043 -3.959 2.265 1.00 96.31 164 TRP A C 1
ATOM 1302 O O . TRP A 1 164 ? -12.164 -3.106 3.146 1.00 96.31 164 TRP A O 1
ATOM 1312 N N . TRP A 1 165 ? -12.766 -3.906 1.143 1.00 94.62 165 TRP A N 1
ATOM 1313 C CA . TRP A 1 165 ? -13.803 -2.903 0.877 1.00 94.62 165 TRP A CA 1
ATOM 1314 C C . TRP A 1 165 ? -15.188 -3.292 1.418 1.00 94.62 165 TRP A C 1
ATOM 1316 O O . TRP A 1 165 ? -16.123 -2.500 1.333 1.00 94.62 165 TRP A O 1
ATOM 1326 N N . GLN A 1 166 ? -15.327 -4.493 1.987 1.00 93.44 166 GLN A N 1
ATOM 1327 C CA . GLN A 1 166 ? -16.580 -5.065 2.495 1.00 93.44 166 GLN A CA 1
ATOM 1328 C C . GLN A 1 166 ? -16.629 -5.109 4.033 1.00 93.44 166 GLN A C 1
ATOM 1330 O O . GLN A 1 166 ? -17.416 -5.856 4.615 1.00 93.44 166 GLN A O 1
ATOM 1335 N N . VAL A 1 167 ? -15.762 -4.351 4.706 1.00 93.38 167 VAL A N 1
ATOM 1336 C CA . VAL A 1 167 ? -15.729 -4.198 6.169 1.00 93.38 167 VAL A CA 1
ATOM 1337 C C . VAL A 1 167 ? -15.834 -2.726 6.553 1.00 93.38 167 VAL A C 1
ATOM 1339 O O . VAL A 1 167 ? -15.553 -1.855 5.729 1.00 93.38 167 VAL A O 1
ATOM 1342 N N . GLY A 1 168 ? -16.219 -2.462 7.804 1.00 90.75 168 GLY A N 1
ATOM 1343 C CA . GLY A 1 168 ? -16.487 -1.107 8.284 1.00 90.75 168 GLY A CA 1
ATOM 1344 C C . GLY A 1 168 ? -17.839 -0.588 7.791 1.00 90.75 168 GLY A C 1
ATOM 1345 O O . GLY A 1 168 ? -18.739 -1.377 7.503 1.00 90.75 168 GLY A O 1
ATOM 1346 N N . GLU A 1 169 ? -17.984 0.724 7.653 1.00 85.94 169 GLU A N 1
ATOM 1347 C CA . GLU A 1 169 ? -19.255 1.371 7.291 1.00 85.94 169 GLU A CA 1
ATOM 1348 C C . GLU A 1 169 ? -19.772 0.938 5.906 1.00 85.94 169 GLU A C 1
ATOM 1350 O O . GLU A 1 169 ? -20.980 0.888 5.656 1.00 85.94 169 GLU A O 1
ATOM 1355 N N . ARG A 1 170 ? -18.872 0.548 4.994 1.00 81.56 170 ARG A N 1
ATOM 1356 C CA . ARG A 1 170 ? -19.234 0.038 3.657 1.00 81.56 170 ARG A CA 1
ATOM 1357 C C . ARG A 1 170 ? -19.964 -1.311 3.698 1.00 81.56 170 ARG A C 1
ATOM 1359 O O . ARG A 1 170 ? -20.733 -1.615 2.778 1.00 81.56 170 ARG A O 1
ATOM 1366 N N . ALA A 1 171 ? -19.769 -2.104 4.754 1.00 73.69 171 ALA A N 1
ATOM 1367 C CA . ALA A 1 171 ? -20.500 -3.356 4.970 1.00 73.69 171 ALA A CA 1
ATOM 1368 C C . ALA A 1 171 ? -21.984 -3.098 5.293 1.00 73.69 171 ALA A C 1
ATOM 1370 O O . ALA A 1 171 ? -22.874 -3.820 4.828 1.00 73.69 171 ALA A O 1
ATOM 1371 N N . ASP A 1 172 ? -22.258 -2.015 6.023 1.00 61.91 172 ASP A N 1
ATOM 1372 C CA . ASP A 1 172 ? -23.612 -1.627 6.424 1.00 61.91 172 ASP A CA 1
ATOM 1373 C C . ASP A 1 172 ? -24.443 -1.113 5.243 1.00 61.91 172 ASP A C 1
ATOM 1375 O O . ASP A 1 172 ? -25.670 -1.202 5.262 1.00 61.91 172 ASP A O 1
ATOM 1379 N N . GLN A 1 173 ? -23.790 -0.596 4.199 1.00 58.78 173 GLN A N 1
ATOM 1380 C CA . GLN A 1 173 ? -24.447 -0.129 2.974 1.00 58.78 173 GLN A CA 1
ATOM 1381 C C . GLN A 1 173 ? -24.867 -1.284 2.053 1.00 58.78 173 GLN A C 1
ATOM 1383 O O . GLN A 1 173 ? -25.918 -1.204 1.417 1.00 58.78 173 GLN A O 1
ATOM 1388 N N . HIS A 1 174 ? -24.089 -2.371 2.011 1.00 50.22 174 HIS A N 1
ATOM 1389 C CA . HIS A 1 174 ? -24.420 -3.574 1.236 1.00 50.22 174 HIS A CA 1
ATOM 1390 C C . HIS A 1 174 ? -25.498 -4.433 1.905 1.00 50.22 174 HIS A C 1
ATOM 1392 O O . HIS A 1 174 ? -26.249 -5.102 1.209 1.00 50.22 174 HIS A O 1
ATOM 1398 N N . SER A 1 175 ? -25.625 -4.370 3.233 1.00 46.72 175 SER A N 1
ATOM 1399 C CA . SER A 1 175 ? -26.669 -5.090 3.983 1.00 46.72 175 SER A CA 1
ATOM 1400 C C . SER A 1 175 ? -28.057 -4.428 3.906 1.00 46.72 175 SER A C 1
ATOM 1402 O O . SER A 1 175 ? -29.036 -4.993 4.387 1.00 46.72 175 SER A O 1
ATOM 1404 N N . ARG A 1 176 ? -28.151 -3.214 3.339 1.00 45.38 176 ARG A N 1
ATOM 1405 C CA . ARG A 1 176 ? -29.398 -2.436 3.181 1.00 45.38 176 ARG A CA 1
ATOM 1406 C C . ARG A 1 176 ? -29.946 -2.426 1.744 1.00 45.38 176 ARG A C 1
ATOM 1408 O O . ARG A 1 176 ? -30.881 -1.673 1.473 1.00 45.38 176 ARG A O 1
ATOM 1415 N N . ARG A 1 177 ? -29.363 -3.207 0.834 1.00 41.31 177 ARG A N 1
ATOM 1416 C CA . ARG A 1 177 ? -29.857 -3.434 -0.534 1.00 41.31 177 ARG A CA 1
ATOM 1417 C C . ARG A 1 177 ? -30.336 -4.871 -0.670 1.00 41.31 177 ARG A C 1
ATOM 1419 O O . ARG A 1 177 ? -31.309 -5.064 -1.426 1.00 41.31 177 ARG A O 1
#

Radius of gyration: 17.87 Å; chains: 1; bounding box: 59×31×47 Å